Protein AF-A0A820RUA8-F1 (afdb_monomer_lite)

Radius of gyration: 14.36 Å; chains: 1; bounding box: 33×26×41 Å

Sequence (109 aa):
LLDTMVRQFQQPSSQNSFQSINGVLKTAHSLFERYRYEQKSDELWLEIKLVLEKFAPAFTELFKSLMAYYPQKESDIVEMKNIFDSLYVSIKIFYDLNAQELPEHFEDN

Foldseek 3Di:
DLLVLLVLLPDDCVVDPLVVNLVSLVVLLVVLVCLQPDDDDPVSVVVLVVCCVRHVVSLVVSLVVLVVCLVVCPVPPVSNVSSVSSNVSSVSSCCSSCNVHDDPSNVVD

Structure (mmCIF, N/CA/C/O backbone):
data_AF-A0A820RUA8-F1
#
_entry.id   AF-A0A820RUA8-F1
#
loop_
_atom_site.group_PDB
_atom_site.id
_atom_site.type_symbol
_atom_site.label_atom_id
_atom_site.label_alt_id
_atom_site.label_comp_id
_atom_site.label_asym_id
_atom_site.label_entity_id
_atom_site.label_seq_id
_atom_site.pdbx_PDB_ins_code
_atom_site.Cartn_x
_atom_site.Cartn_y
_atom_site.Cartn_z
_atom_site.occupancy
_atom_site.B_iso_or_equiv
_atom_site.auth_seq_id
_atom_site.auth_comp_id
_atom_site.auth_asym_id
_atom_site.auth_atom_id
_atom_site.pdbx_PDB_model_num
ATOM 1 N N . LEU A 1 1 ? -10.349 11.161 -1.822 1.00 86.50 1 LEU A N 1
ATOM 2 C CA . LEU A 1 1 ? -8.889 10.948 -1.956 1.00 86.50 1 LEU A CA 1
ATOM 3 C C . LEU A 1 1 ? -8.573 9.504 -2.343 1.00 86.50 1 LEU A C 1
ATOM 5 O O . LEU A 1 1 ? -7.950 9.327 -3.379 1.00 86.50 1 LEU A O 1
ATOM 9 N N . LEU A 1 2 ? -9.060 8.497 -1.602 1.00 91.00 2 LEU A N 1
ATOM 10 C CA . LEU A 1 2 ? -8.892 7.070 -1.946 1.00 91.00 2 LEU A CA 1
ATOM 11 C C . LEU A 1 2 ? -9.302 6.744 -3.390 1.00 91.00 2 LEU A C 1
ATOM 13 O O . LEU A 1 2 ? -8.498 6.197 -4.134 1.00 91.00 2 LEU A O 1
ATOM 17 N N . ASP A 1 3 ? -10.486 7.183 -3.828 1.00 92.19 3 ASP A N 1
ATOM 18 C CA . ASP A 1 3 ? -10.948 6.945 -5.206 1.00 92.19 3 ASP A CA 1
ATOM 19 C C . ASP A 1 3 ? -9.995 7.538 -6.259 1.00 92.19 3 ASP A C 1
ATOM 21 O O . ASP A 1 3 ? -9.813 6.976 -7.335 1.00 92.19 3 ASP A O 1
ATOM 25 N N . THR A 1 4 ? -9.352 8.670 -5.953 1.00 91.12 4 THR A N 1
ATOM 26 C CA . THR A 1 4 ? -8.343 9.282 -6.826 1.00 91.12 4 THR A CA 1
ATOM 27 C C . THR A 1 4 ? -7.082 8.424 -6.893 1.00 91.12 4 THR A C 1
ATOM 29 O O . THR A 1 4 ? -6.555 8.223 -7.983 1.00 91.12 4 THR A O 1
ATOM 32 N N . MET A 1 5 ? -6.619 7.896 -5.754 1.00 92.81 5 MET A N 1
ATOM 33 C CA . MET A 1 5 ? -5.455 7.003 -5.694 1.00 92.81 5 MET A CA 1
ATOM 34 C C . MET A 1 5 ? -5.707 5.722 -6.497 1.00 92.81 5 MET A C 1
ATOM 36 O O . MET A 1 5 ? -4.921 5.381 -7.376 1.00 92.81 5 MET A O 1
ATOM 40 N N . VAL A 1 6 ? -6.855 5.079 -6.264 1.00 92.88 6 VAL A N 1
ATOM 41 C CA . VAL A 1 6 ? -7.289 3.862 -6.968 1.00 92.88 6 VAL A CA 1
ATOM 42 C C . VAL A 1 6 ? -7.344 4.090 -8.475 1.00 92.88 6 VAL A C 1
ATOM 44 O O . VAL A 1 6 ? -6.773 3.316 -9.242 1.00 92.88 6 VAL A O 1
ATOM 47 N N . ARG A 1 7 ? -7.955 5.199 -8.911 1.00 91.19 7 ARG A N 1
ATOM 48 C CA . ARG A 1 7 ? -7.999 5.560 -10.333 1.00 91.19 7 ARG A CA 1
ATOM 49 C C . ARG A 1 7 ? -6.610 5.718 -10.934 1.00 91.19 7 ARG A C 1
ATOM 51 O O . ARG A 1 7 ? -6.435 5.345 -12.086 1.00 91.19 7 ARG A O 1
ATOM 58 N N . GLN A 1 8 ? -5.642 6.268 -10.199 1.00 88.88 8 GLN A N 1
ATOM 59 C CA . GLN A 1 8 ? -4.274 6.416 -10.701 1.00 88.88 8 GLN A CA 1
ATOM 60 C C . GLN A 1 8 ? -3.534 5.077 -10.797 1.00 88.88 8 GLN A C 1
ATOM 62 O O . GLN A 1 8 ? -2.763 4.892 -11.734 1.00 88.88 8 GLN A O 1
ATOM 67 N N . PHE A 1 9 ? -3.800 4.116 -9.914 1.00 88.69 9 PHE A N 1
ATOM 68 C CA . PHE A 1 9 ? -3.216 2.773 -10.026 1.00 88.69 9 PHE A CA 1
ATOM 69 C C . PHE A 1 9 ? -3.729 1.988 -11.235 1.00 88.69 9 PHE A C 1
ATOM 71 O O . PHE A 1 9 ? -3.004 1.167 -11.783 1.00 88.69 9 PHE A O 1
ATOM 78 N N . GLN A 1 10 ? -4.961 2.258 -11.666 1.00 85.31 10 GLN A N 1
ATOM 79 C CA . GLN A 1 10 ? -5.614 1.549 -12.769 1.00 85.31 10 GLN A CA 1
ATOM 80 C C . GLN A 1 10 ? -5.334 2.154 -14.155 1.00 85.31 10 GLN A C 1
ATOM 82 O O . GLN A 1 10 ? -5.747 1.579 -15.162 1.00 85.31 10 GLN A O 1
ATOM 87 N N . GLN A 1 11 ? -4.671 3.314 -14.240 1.00 81.38 11 GLN A N 1
ATOM 88 C CA . GLN A 1 11 ? -4.331 3.900 -15.540 1.00 81.38 11 GLN A CA 1
ATOM 89 C C . GLN A 1 11 ? -3.249 3.071 -16.251 1.00 81.38 11 GLN A C 1
ATOM 91 O O . GLN A 1 11 ? -2.314 2.602 -15.599 1.00 81.38 11 GLN A O 1
ATOM 96 N N . PRO A 1 12 ? -3.305 2.947 -17.589 1.00 66.62 12 PRO A N 1
ATOM 97 C CA . PRO A 1 12 ? -2.260 2.283 -18.360 1.00 66.62 12 PRO A CA 1
ATOM 98 C C . PRO A 1 12 ? -0.884 2.918 -18.123 1.00 66.62 12 PRO A C 1
ATOM 100 O O . PRO A 1 12 ? -0.759 4.141 -18.033 1.00 66.62 12 PRO A O 1
ATOM 103 N N . SER A 1 13 ? 0.172 2.104 -18.127 1.00 59.06 13 SER A N 1
ATOM 104 C CA . SER A 1 13 ? 1.570 2.550 -17.982 1.00 59.06 13 SER A CA 1
ATOM 105 C C . SER A 1 13 ? 2.025 3.536 -19.068 1.00 59.06 13 SER A C 1
ATOM 107 O O . SER A 1 13 ? 2.956 4.306 -18.855 1.00 59.06 13 SER A O 1
ATOM 109 N N . SER A 1 14 ? 1.339 3.589 -20.214 1.00 58.50 14 SER A N 1
ATOM 110 C CA . SER A 1 14 ? 1.551 4.618 -21.242 1.00 58.50 14 SER A CA 1
ATOM 111 C C . SER A 1 14 ? 1.050 6.013 -20.837 1.00 58.50 14 SER A C 1
ATOM 113 O O . SER A 1 14 ? 1.404 6.994 -21.485 1.00 58.50 14 SER A O 1
ATOM 115 N N . GLN A 1 15 ? 0.196 6.108 -19.815 1.00 57.78 15 GLN A N 1
ATOM 116 C CA . GLN A 1 15 ? -0.399 7.354 -19.318 1.00 57.78 15 GLN A CA 1
ATOM 117 C C . GLN A 1 15 ? 0.077 7.723 -17.905 1.00 57.78 15 GLN A C 1
ATOM 119 O O . GLN A 1 15 ? 0.011 8.895 -17.546 1.00 57.78 15 GLN A O 1
ATOM 124 N N . ASN A 1 16 ? 0.607 6.765 -17.134 1.00 60.75 16 ASN A N 1
ATOM 125 C CA . ASN A 1 16 ? 1.185 7.002 -15.812 1.00 60.75 16 ASN A CA 1
ATOM 126 C C . ASN A 1 16 ? 2.638 6.527 -15.735 1.00 60.75 16 ASN A C 1
ATOM 128 O O . ASN A 1 16 ? 2.924 5.337 -15.841 1.00 60.75 16 ASN A O 1
ATOM 132 N N . SER A 1 17 ? 3.556 7.461 -15.479 1.00 71.12 17 SER A N 1
ATOM 133 C CA . SER A 1 17 ? 4.940 7.122 -15.152 1.00 71.12 17 SER A CA 1
ATOM 134 C C . SER A 1 17 ? 5.028 6.515 -13.747 1.00 71.12 17 SER A C 1
ATOM 136 O O . SER A 1 17 ? 4.270 6.888 -12.844 1.00 71.12 17 SER A O 1
ATOM 138 N N . PHE A 1 18 ? 6.007 5.633 -13.515 1.00 72.56 18 PHE A N 1
ATOM 139 C CA . PHE A 1 18 ? 6.280 5.089 -12.174 1.00 72.56 18 PHE A CA 1
ATOM 140 C C . PHE A 1 18 ? 6.555 6.181 -11.139 1.00 72.56 18 PHE A C 1
ATOM 142 O O . PHE A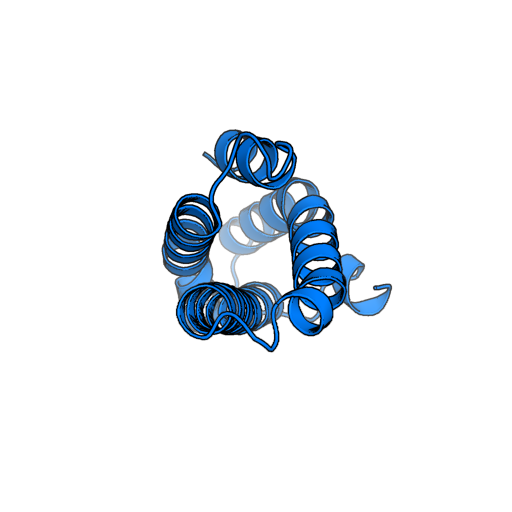 1 18 ? 6.269 6.008 -9.959 1.00 72.56 18 PHE A O 1
ATOM 149 N N . GLN A 1 19 ? 7.037 7.344 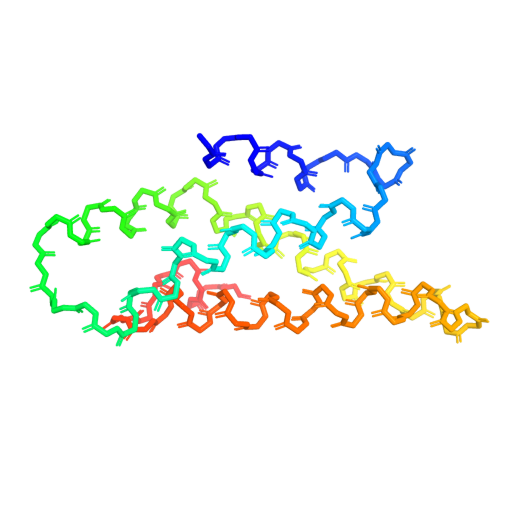-11.577 1.00 76.06 19 GLN A N 1
ATOM 150 C CA . GLN A 1 19 ? 7.218 8.505 -10.716 1.00 76.06 19 GLN A CA 1
ATOM 151 C C . GLN A 1 19 ? 5.885 9.030 -10.156 1.00 76.06 19 GLN A C 1
ATOM 153 O O . GLN A 1 19 ? 5.820 9.372 -8.974 1.00 76.06 19 GLN A O 1
ATOM 158 N N . SER A 1 20 ? 4.814 9.044 -10.960 1.00 83.81 20 SER A N 1
ATOM 159 C CA . SER A 1 20 ? 3.475 9.404 -10.476 1.00 83.81 20 SER A CA 1
ATOM 160 C C . SER A 1 20 ? 2.945 8.356 -9.502 1.00 83.81 20 SER A C 1
ATOM 162 O O . SER A 1 20 ? 2.461 8.711 -8.430 1.00 83.81 20 SER A O 1
ATOM 164 N N . ILE A 1 21 ? 3.091 7.069 -9.836 1.00 87.94 21 ILE A N 1
ATOM 165 C CA . ILE A 1 21 ? 2.658 5.960 -8.972 1.00 87.94 21 ILE A CA 1
ATOM 166 C C . ILE A 1 21 ? 3.351 6.044 -7.607 1.00 87.94 21 ILE A C 1
ATOM 168 O O . ILE A 1 21 ? 2.693 5.982 -6.571 1.00 87.94 21 ILE A O 1
ATOM 172 N N . ASN A 1 22 ? 4.665 6.264 -7.593 1.00 89.00 22 ASN A N 1
ATOM 173 C CA . ASN A 1 22 ? 5.439 6.422 -6.366 1.00 89.00 22 ASN A CA 1
ATOM 174 C C . ASN A 1 22 ? 4.959 7.630 -5.538 1.00 89.00 22 ASN A C 1
ATOM 176 O O . ASN A 1 22 ? 4.863 7.551 -4.314 1.00 89.00 22 ASN A O 1
ATOM 180 N N . GLY A 1 23 ? 4.585 8.735 -6.192 1.00 91.44 23 GLY A N 1
ATOM 181 C CA . GLY A 1 23 ? 3.952 9.877 -5.527 1.00 91.44 23 GLY A CA 1
ATOM 182 C C . GLY A 1 23 ? 2.672 9.487 -4.781 1.00 91.44 23 GLY A C 1
ATOM 183 O O . GLY A 1 23 ? 2.537 9.793 -3.597 1.00 91.44 23 GLY A O 1
ATOM 184 N N . VAL A 1 24 ? 1.779 8.744 -5.439 1.00 94.19 24 VAL A N 1
ATOM 185 C CA . VAL A 1 24 ? 0.532 8.247 -4.832 1.00 94.19 24 VAL A CA 1
ATOM 186 C C . VAL A 1 24 ? 0.808 7.307 -3.669 1.00 94.19 24 VAL A C 1
ATOM 188 O O . VAL A 1 24 ? 0.203 7.461 -2.610 1.00 94.19 24 VAL A O 1
ATOM 191 N N . LEU A 1 25 ? 1.733 6.360 -3.843 1.00 96.19 25 LEU A N 1
ATOM 192 C CA . LEU A 1 25 ? 2.122 5.417 -2.795 1.00 96.19 25 LEU A CA 1
ATOM 193 C C . LEU A 1 25 ? 2.656 6.157 -1.562 1.00 96.19 25 LEU A C 1
ATOM 195 O O . LEU A 1 25 ? 2.274 5.841 -0.439 1.00 96.19 25 LEU A O 1
ATOM 199 N N . LYS A 1 26 ? 3.475 7.199 -1.741 1.00 95.94 26 LYS A N 1
ATOM 200 C CA . LYS A 1 26 ? 3.957 8.022 -0.620 1.00 95.94 26 LYS A CA 1
ATOM 201 C C . LYS A 1 26 ? 2.820 8.741 0.101 1.00 95.94 26 LYS A C 1
ATOM 203 O O . LYS A 1 26 ? 2.822 8.778 1.328 1.00 95.94 26 LYS A O 1
ATOM 208 N N . THR A 1 27 ? 1.844 9.277 -0.634 1.00 96.81 27 THR A N 1
ATOM 209 C CA . THR A 1 27 ? 0.656 9.887 -0.019 1.00 96.81 27 THR A CA 1
ATOM 210 C C . THR A 1 27 ? -0.169 8.851 0.743 1.00 96.81 27 THR A C 1
ATOM 212 O O . THR A 1 27 ? -0.561 9.113 1.875 1.00 96.81 27 THR A O 1
ATOM 215 N N . ALA A 1 28 ? -0.397 7.667 0.169 1.00 97.62 28 ALA A N 1
ATOM 216 C CA . ALA A 1 28 ? -1.108 6.579 0.839 1.00 97.62 28 ALA A CA 1
ATOM 217 C C . ALA A 1 28 ? -0.400 6.171 2.141 1.00 97.62 28 ALA A C 1
ATOM 219 O O . ALA A 1 28 ? -1.013 6.181 3.203 1.00 97.62 28 ALA A O 1
ATOM 220 N N . HIS A 1 29 ? 0.912 5.935 2.083 1.00 98.25 29 HIS A N 1
ATOM 221 C CA . HIS A 1 29 ? 1.720 5.624 3.260 1.00 98.25 29 HIS A CA 1
ATOM 222 C C . HIS A 1 29 ? 1.602 6.697 4.354 1.00 98.25 29 HIS A C 1
ATOM 224 O O . HIS A 1 29 ? 1.364 6.361 5.507 1.00 98.25 29 HIS A O 1
ATOM 230 N N . SER A 1 30 ? 1.683 7.987 4.003 1.00 97.56 30 SER A N 1
ATOM 231 C CA . SER A 1 30 ? 1.559 9.071 4.994 1.00 97.56 30 SER A CA 1
ATOM 232 C C . SER A 1 30 ? 0.191 9.135 5.685 1.00 97.56 30 SER A C 1
ATOM 234 O O . SER A 1 30 ? 0.079 9.671 6.783 1.00 97.56 30 SER A O 1
ATOM 236 N N . LEU A 1 31 ? -0.860 8.601 5.052 1.00 96.94 31 LEU A N 1
ATOM 237 C CA . LEU A 1 31 ? -2.190 8.516 5.658 1.00 96.94 31 LEU A CA 1
ATOM 238 C C . LEU A 1 31 ? -2.313 7.302 6.579 1.00 96.94 31 LEU A C 1
ATOM 240 O O . LEU A 1 31 ? -2.953 7.395 7.625 1.00 96.94 31 LEU A O 1
ATOM 244 N N . PHE A 1 32 ? -1.722 6.174 6.183 1.00 98.19 32 PHE A N 1
ATOM 245 C CA . PHE A 1 32 ? -1.924 4.886 6.845 1.00 98.19 32 PHE A CA 1
ATOM 246 C C . PHE A 1 32 ? -0.883 4.596 7.932 1.00 98.19 32 PHE A C 1
ATOM 248 O O . PHE A 1 32 ? -1.161 3.827 8.846 1.00 98.19 32 PHE A O 1
ATOM 255 N N . GLU A 1 33 ? 0.293 5.234 7.917 1.00 98.00 33 GLU A N 1
ATOM 256 C CA . GLU A 1 33 ? 1.360 4.943 8.887 1.00 98.00 33 GLU A CA 1
ATOM 257 C C . GLU A 1 33 ? 0.955 5.177 10.348 1.00 98.00 33 GLU A C 1
ATOM 259 O O . GLU A 1 33 ? 1.466 4.509 11.253 1.00 98.00 33 GLU A O 1
ATOM 264 N N . ARG A 1 34 ? -0.012 6.074 10.590 1.00 97.69 34 ARG A N 1
ATOM 265 C CA . ARG A 1 34 ? -0.565 6.322 11.929 1.00 97.69 34 ARG A CA 1
ATOM 266 C C . ARG A 1 34 ? -1.260 5.097 12.521 1.00 97.69 34 ARG A C 1
ATOM 268 O O . ARG A 1 34 ? -1.241 4.935 13.740 1.00 97.69 34 ARG A O 1
ATOM 275 N N . TYR A 1 35 ? -1.779 4.193 11.682 1.00 98.06 35 TYR A N 1
ATOM 276 C CA . TYR A 1 35 ? -2.453 2.971 12.126 1.00 98.06 35 TYR A CA 1
ATOM 277 C C . TYR A 1 35 ? -1.541 2.086 12.976 1.00 98.06 35 TYR A C 1
ATOM 279 O O . TYR A 1 35 ? -2.037 1.285 13.751 1.00 98.06 35 TYR A O 1
ATOM 287 N N . ARG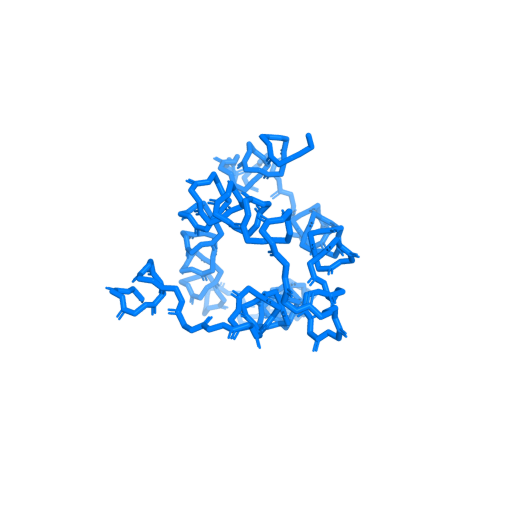 A 1 36 ? -0.215 2.241 12.896 1.00 97.19 36 ARG A N 1
ATOM 288 C CA . ARG A 1 36 ? 0.746 1.483 13.712 1.00 97.19 36 ARG A CA 1
ATOM 289 C C . ARG A 1 36 ? 0.760 1.869 15.187 1.00 97.19 36 ARG A C 1
ATOM 291 O O . ARG A 1 36 ? 1.180 1.073 16.021 1.00 97.19 36 ARG A O 1
ATOM 298 N N . TYR A 1 37 ? 0.393 3.108 15.491 1.00 96.56 37 TYR A N 1
ATOM 299 C CA . TYR A 1 37 ? 0.594 3.705 16.813 1.00 96.56 37 TYR A CA 1
ATOM 300 C C . TYR A 1 37 ? -0.716 4.156 17.452 1.00 96.56 37 TYR A C 1
ATOM 302 O O . TYR A 1 37 ? -0.769 4.393 18.658 1.00 96.56 37 TYR A O 1
ATOM 310 N N . GLU A 1 38 ? -1.765 4.289 16.647 1.00 97.06 38 GLU A N 1
ATOM 311 C CA . GLU A 1 38 ? -3.078 4.700 17.105 1.00 97.06 38 GLU A CA 1
ATOM 312 C C . GLU A 1 38 ? -3.753 3.588 17.913 1.00 97.06 38 GLU A C 1
ATOM 314 O O . GLU A 1 38 ? -3.708 2.404 17.563 1.00 97.06 38 GLU A O 1
ATOM 319 N N . GLN A 1 39 ? -4.353 3.969 19.042 1.00 96.38 39 GLN A N 1
ATOM 320 C CA . GLN A 1 39 ? -5.058 3.019 19.892 1.00 96.38 39 GLN A CA 1
ATOM 321 C C . GLN A 1 39 ? -6.326 2.525 19.196 1.00 96.38 39 GLN A C 1
ATOM 323 O O . GLN A 1 39 ? -7.027 3.292 18.538 1.00 96.38 39 GLN A O 1
ATOM 328 N N . LYS A 1 40 ? -6.635 1.239 19.389 1.00 95.69 40 LYS A N 1
ATOM 329 C CA . LYS A 1 40 ? -7.841 0.618 18.837 1.00 95.69 40 LYS A CA 1
ATOM 330 C C . LYS A 1 40 ? -9.089 1.384 19.280 1.00 95.69 40 LYS A C 1
ATOM 332 O O . LYS A 1 40 ? -9.321 1.564 20.474 1.00 95.69 40 LYS A O 1
ATOM 337 N N . SER A 1 41 ? -9.894 1.786 18.304 1.00 97.50 41 SER A N 1
ATOM 338 C CA . SER A 1 41 ? -11.183 2.450 18.479 1.00 97.50 41 SER A CA 1
ATOM 339 C C . SER A 1 41 ? -12.126 2.049 17.342 1.00 97.50 41 SER A C 1
ATOM 341 O O . SER A 1 41 ? -11.673 1.608 16.283 1.00 97.50 41 SER A O 1
ATOM 343 N N . ASP A 1 42 ? -13.433 2.210 17.546 1.00 97.56 42 ASP A N 1
ATOM 344 C CA . ASP A 1 42 ? -14.430 1.920 16.507 1.00 97.56 42 ASP A CA 1
ATOM 345 C C . ASP A 1 42 ? -14.264 2.832 15.281 1.00 97.56 42 ASP A C 1
ATOM 347 O O . ASP A 1 42 ? -14.465 2.398 14.148 1.00 97.56 42 ASP A O 1
ATOM 351 N N . GLU A 1 43 ? -13.849 4.084 15.498 1.00 97.56 43 GLU A N 1
ATOM 352 C CA . GLU A 1 43 ? -13.584 5.061 14.436 1.00 97.56 43 GLU A CA 1
ATOM 353 C C . GLU A 1 43 ? -12.400 4.634 13.560 1.00 97.56 43 GLU A C 1
ATOM 355 O O . GLU A 1 43 ? -12.532 4.579 12.335 1.00 97.56 43 GLU A O 1
ATOM 360 N N . LEU A 1 44 ? -11.277 4.242 14.178 1.00 97.19 44 LEU A N 1
ATOM 361 C CA . LEU A 1 44 ? -10.116 3.714 13.461 1.00 97.19 44 LEU A CA 1
ATOM 362 C C . LEU A 1 44 ? -10.491 2.453 12.672 1.00 97.19 44 LEU A C 1
ATOM 364 O O . LEU A 1 44 ? -10.105 2.298 11.514 1.00 97.19 44 LEU A O 1
ATOM 368 N N . TRP A 1 45 ? -11.285 1.569 13.279 1.00 96.25 45 TRP A N 1
ATOM 369 C CA . TRP A 1 45 ? -11.754 0.348 12.630 1.00 96.25 45 TRP A CA 1
ATOM 370 C C . TRP A 1 45 ? -12.638 0.607 11.410 1.00 96.25 45 TRP A C 1
ATOM 372 O O . TRP A 1 45 ? -12.471 -0.048 10.380 1.00 96.25 45 TRP A O 1
ATOM 382 N N . LEU A 1 46 ? -13.573 1.553 11.509 1.00 97.44 46 LEU A N 1
ATOM 383 C CA . LEU A 1 46 ? -14.431 1.962 10.396 1.00 97.44 46 LEU A CA 1
ATOM 384 C C . LEU A 1 46 ? -13.613 2.517 9.229 1.00 97.44 46 LEU A C 1
ATOM 386 O O . LEU A 1 46 ? -13.883 2.185 8.073 1.00 97.44 46 LEU A O 1
ATOM 390 N N . GLU A 1 47 ? -12.594 3.323 9.522 1.00 97.19 47 GLU A N 1
ATOM 391 C CA . GLU A 1 47 ? -11.702 3.851 8.496 1.00 97.19 47 GLU A CA 1
ATOM 392 C C . GLU A 1 47 ? -10.875 2.751 7.826 1.00 97.19 47 GLU A C 1
ATOM 394 O O . GLU A 1 47 ? -10.855 2.675 6.596 1.00 97.19 47 GLU A O 1
ATOM 399 N N . ILE A 1 48 ? -10.232 1.877 8.608 1.00 97.25 48 ILE A N 1
ATOM 400 C CA . ILE A 1 48 ? -9.427 0.773 8.069 1.00 97.25 48 ILE A CA 1
ATOM 401 C C . ILE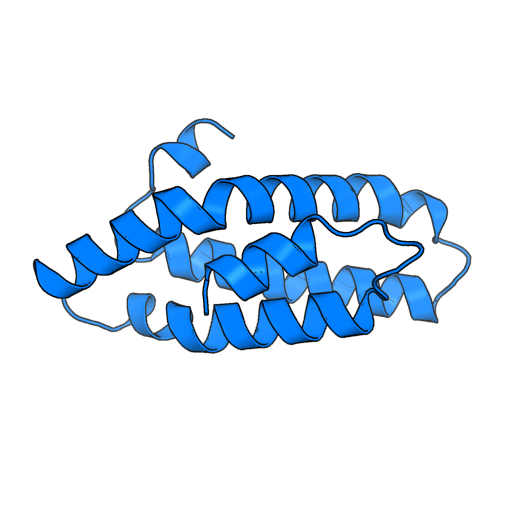 A 1 48 ? -10.290 -0.117 7.171 1.00 97.25 48 ILE A C 1
ATOM 403 O O . ILE A 1 48 ? -9.874 -0.433 6.059 1.00 97.25 48 ILE A O 1
ATOM 407 N N . LYS A 1 49 ? -11.521 -0.452 7.581 1.00 96.62 49 LYS A N 1
ATOM 408 C CA . LYS A 1 49 ? -12.457 -1.217 6.739 1.00 96.62 49 LYS A CA 1
ATOM 409 C C . LYS A 1 49 ? -12.750 -0.521 5.411 1.00 96.62 49 LYS A C 1
ATOM 411 O O . LYS A 1 49 ? -12.682 -1.164 4.367 1.00 96.62 49 LYS A O 1
ATOM 416 N N . LEU A 1 50 ? -13.013 0.787 5.432 1.00 97.19 50 LEU A N 1
ATOM 417 C CA . LEU A 1 50 ? -13.244 1.567 4.214 1.00 97.19 50 LEU A CA 1
ATOM 418 C C . LEU A 1 50 ? -12.017 1.569 3.288 1.00 97.19 50 LEU A C 1
ATOM 420 O O . LEU A 1 50 ? -12.158 1.489 2.065 1.00 97.19 50 LEU A O 1
ATOM 424 N N . VAL A 1 51 ? -10.814 1.680 3.857 1.00 97.81 51 VAL A N 1
ATOM 425 C CA . VAL A 1 51 ? -9.558 1.616 3.100 1.00 97.81 51 VAL A CA 1
ATOM 426 C C . VAL A 1 51 ? -9.374 0.228 2.497 1.00 97.81 51 VAL A C 1
ATOM 428 O O . VAL A 1 51 ? -9.105 0.129 1.304 1.00 97.81 51 VAL A O 1
ATOM 431 N N . LEU A 1 52 ? -9.565 -0.839 3.268 1.00 97.25 52 LEU A N 1
ATOM 432 C CA . LEU A 1 52 ? -9.435 -2.209 2.777 1.00 97.25 52 LEU A CA 1
ATOM 433 C C . LEU A 1 52 ? -10.414 -2.497 1.635 1.00 97.25 52 LEU A C 1
ATOM 435 O O . LEU A 1 52 ? -9.995 -2.999 0.599 1.00 97.25 52 LEU A O 1
ATOM 439 N N . GLU A 1 53 ? -11.678 -2.094 1.768 1.00 96.75 53 GLU A N 1
ATOM 440 C CA . GLU A 1 53 ? -12.704 -2.305 0.739 1.00 96.75 53 GLU A CA 1
ATOM 441 C C . GLU A 1 53 ? -12.372 -1.582 -0.578 1.00 96.75 53 GLU A C 1
ATOM 443 O O . GLU A 1 53 ? -12.549 -2.131 -1.666 1.00 96.75 53 GLU A O 1
ATOM 448 N N . LYS A 1 54 ? -11.884 -0.338 -0.501 1.00 96.19 54 LYS A N 1
ATOM 449 C CA . LYS A 1 54 ? -11.716 0.513 -1.691 1.00 96.19 54 LYS A CA 1
ATOM 450 C C . LYS A 1 54 ? -10.318 0.485 -2.291 1.00 96.19 54 LYS A C 1
ATOM 452 O O . LYS A 1 54 ? -10.174 0.601 -3.506 1.00 96.19 54 LYS A O 1
ATOM 457 N N . PHE A 1 55 ? -9.289 0.414 -1.455 1.00 97.00 55 PHE A N 1
ATOM 458 C CA . PHE A 1 55 ? -7.895 0.609 -1.851 1.00 97.00 55 PHE A CA 1
ATOM 459 C C . PHE A 1 55 ? -7.150 -0.713 -2.030 1.00 97.00 55 PHE A C 1
ATOM 461 O O . PHE A 1 55 ? -6.408 -0.846 -3.006 1.00 97.00 55 PHE A O 1
ATOM 468 N N . ALA A 1 56 ? -7.347 -1.684 -1.131 1.00 96.88 56 ALA A N 1
ATOM 469 C CA . ALA A 1 56 ? -6.538 -2.903 -1.109 1.00 96.88 56 ALA A CA 1
ATOM 470 C C . ALA A 1 56 ? -6.583 -3.705 -2.427 1.00 96.88 56 ALA A C 1
ATOM 472 O O . ALA A 1 56 ? -5.507 -4.085 -2.892 1.00 96.88 56 ALA A O 1
ATOM 473 N N . PRO A 1 57 ? -7.733 -3.873 -3.117 1.00 96.31 57 PRO A N 1
ATOM 474 C CA . PRO A 1 57 ? -7.765 -4.601 -4.387 1.00 96.31 57 PRO A CA 1
ATOM 475 C C . PRO A 1 57 ? -6.884 -3.965 -5.470 1.00 96.31 57 PRO A C 1
ATOM 477 O O . PRO A 1 57 ? -6.054 -4.633 -6.083 1.00 96.31 57 PRO A O 1
ATOM 480 N N . ALA A 1 58 ? -7.009 -2.651 -5.676 1.00 95.62 58 ALA A N 1
ATOM 481 C CA . ALA A 1 58 ? -6.219 -1.940 -6.681 1.00 95.62 58 ALA A CA 1
ATOM 482 C C . ALA A 1 58 ? -4.732 -1.869 -6.306 1.00 95.62 58 ALA A C 1
ATOM 484 O O . ALA A 1 58 ? -3.867 -1.926 -7.178 1.00 95.62 58 ALA A O 1
ATOM 485 N N . PHE A 1 59 ? -4.433 -1.763 -5.011 1.00 96.75 59 PHE A N 1
ATOM 486 C CA . PHE A 1 59 ? -3.069 -1.793 -4.500 1.00 96.75 59 PHE A CA 1
ATOM 487 C C . PHE A 1 59 ? -2.394 -3.155 -4.726 1.00 96.75 59 PHE A C 1
ATOM 489 O O . PHE A 1 59 ? -1.262 -3.198 -5.208 1.00 96.75 59 PHE A O 1
ATOM 496 N N . THR A 1 60 ? -3.092 -4.262 -4.460 1.00 96.50 60 THR A N 1
ATOM 497 C CA . THR A 1 60 ? -2.586 -5.619 -4.714 1.00 96.50 60 THR A CA 1
ATOM 498 C C . THR A 1 60 ? -2.309 -5.845 -6.202 1.00 96.50 60 THR A C 1
ATOM 500 O O . THR A 1 60 ? -1.245 -6.352 -6.559 1.00 96.50 60 THR A O 1
ATOM 503 N N . GLU A 1 61 ? -3.210 -5.419 -7.090 1.00 94.69 61 GLU A N 1
ATOM 504 C CA . GLU A 1 61 ? -3.000 -5.550 -8.540 1.00 94.69 61 GLU A CA 1
ATOM 505 C C . GLU A 1 61 ? -1.848 -4.677 -9.056 1.00 94.69 61 GLU A C 1
ATOM 507 O O . GLU A 1 61 ? -1.064 -5.112 -9.908 1.00 94.69 61 GLU A O 1
ATOM 512 N N . LEU A 1 62 ? -1.670 -3.477 -8.495 1.00 93.25 62 LEU A N 1
ATOM 513 C CA . LEU A 1 62 ? -0.493 -2.657 -8.771 1.00 93.25 62 LEU A CA 1
ATOM 514 C C . LEU A 1 62 ? 0.793 -3.375 -8.343 1.00 93.25 62 LEU A C 1
ATOM 516 O O . LEU A 1 62 ? 1.752 -3.419 -9.114 1.00 93.25 62 LEU A O 1
ATOM 520 N N . PHE A 1 63 ? 0.824 -3.946 -7.137 1.00 94.19 63 PHE A N 1
ATOM 521 C CA . PHE A 1 63 ? 1.997 -4.658 -6.631 1.00 94.19 63 PHE A CA 1
ATOM 522 C C . PHE A 1 63 ? 2.365 -5.848 -7.529 1.00 94.19 63 PHE A C 1
ATOM 524 O O . PHE A 1 63 ? 3.519 -5.973 -7.944 1.00 94.19 63 PHE A O 1
ATOM 531 N N . LYS A 1 64 ? 1.379 -6.669 -7.915 1.00 93.31 64 LYS A N 1
ATOM 532 C CA . LYS A 1 64 ? 1.566 -7.770 -8.877 1.00 93.31 64 LYS A CA 1
ATOM 533 C C . LYS A 1 64 ? 2.108 -7.262 -10.217 1.00 93.31 64 LYS A C 1
ATOM 535 O O . LYS A 1 64 ? 3.037 -7.851 -10.767 1.00 93.31 64 LYS A O 1
ATOM 540 N N . SER A 1 65 ? 1.584 -6.141 -10.714 1.00 90.38 65 SER A N 1
ATOM 541 C CA . SER A 1 65 ? 2.040 -5.525 -11.967 1.00 90.38 65 SER A CA 1
ATOM 542 C C . SER A 1 65 ? 3.492 -5.042 -11.887 1.00 90.38 65 SER A C 1
ATOM 544 O O . SER A 1 65 ? 4.268 -5.283 -12.811 1.00 90.38 65 SER A O 1
ATOM 546 N N . LEU A 1 66 ? 3.895 -4.417 -10.774 1.00 89.19 66 LEU A N 1
ATOM 547 C CA . LEU A 1 66 ? 5.285 -4.008 -10.531 1.00 89.19 66 LEU A CA 1
ATOM 548 C C . LEU A 1 66 ? 6.226 -5.221 -10.505 1.00 89.19 66 LEU A C 1
ATOM 550 O O . LEU A 1 66 ? 7.280 -5.198 -11.145 1.00 89.19 66 LEU A O 1
ATOM 554 N N . MET A 1 67 ? 5.817 -6.298 -9.827 1.00 91.25 67 MET A N 1
ATOM 555 C CA . MET A 1 67 ? 6.575 -7.550 -9.755 1.00 91.25 67 MET A CA 1
ATOM 556 C C . MET A 1 67 ? 6.695 -8.256 -11.116 1.00 91.25 67 MET A C 1
ATOM 558 O O . MET A 1 67 ? 7.733 -8.832 -11.421 1.00 91.25 67 MET A O 1
ATOM 562 N N . ALA A 1 68 ? 5.672 -8.186 -11.969 1.00 89.94 68 ALA A N 1
ATOM 563 C CA . ALA A 1 68 ? 5.729 -8.749 -13.320 1.00 89.94 68 ALA A CA 1
ATOM 564 C C . ALA A 1 68 ? 6.566 -7.899 -14.298 1.00 89.94 68 ALA A C 1
ATOM 566 O O . ALA A 1 68 ? 7.076 -8.410 -15.300 1.00 89.94 68 ALA A O 1
ATOM 567 N N . TYR A 1 69 ? 6.693 -6.596 -14.035 1.00 84.75 69 TYR A N 1
ATOM 568 C CA . TYR A 1 69 ? 7.359 -5.655 -14.931 1.00 84.75 69 TYR A CA 1
ATOM 569 C C . TYR A 1 69 ? 8.861 -5.509 -14.668 1.00 84.75 69 TYR A C 1
ATOM 571 O O . TYR A 1 69 ? 9.617 -5.328 -15.624 1.00 84.75 69 TYR A O 1
ATOM 579 N N . TYR A 1 70 ? 9.325 -5.627 -13.415 1.00 83.69 70 TYR A N 1
ATOM 580 C CA . TYR A 1 70 ? 10.744 -5.418 -13.083 1.00 83.69 70 TYR A CA 1
ATOM 581 C C . TYR A 1 70 ? 11.740 -6.260 -13.912 1.00 83.69 70 TYR A C 1
ATOM 583 O O . TYR A 1 70 ? 12.751 -5.685 -14.324 1.00 83.69 70 TYR A O 1
ATOM 591 N N . PRO A 1 71 ? 11.489 -7.551 -14.245 1.00 86.81 71 PRO A N 1
ATOM 592 C CA . PRO A 1 71 ? 12.454 -8.354 -15.005 1.00 86.81 71 PRO A CA 1
ATOM 593 C C . PRO A 1 71 ? 12.648 -7.833 -16.435 1.00 86.81 71 PRO A C 1
ATOM 595 O O . PRO A 1 71 ? 13.672 -8.055 -17.069 1.00 86.81 71 PRO A O 1
ATOM 598 N N . GLN A 1 72 ? 11.665 -7.099 -16.963 1.00 86.88 72 GLN A N 1
ATOM 599 C CA . GLN A 1 72 ? 11.701 -6.545 -18.318 1.00 86.88 72 GLN A CA 1
ATOM 600 C C . GLN A 1 72 ? 12.564 -5.280 -18.409 1.00 86.88 72 GLN A C 1
ATOM 602 O O . GLN A 1 72 ? 12.802 -4.771 -19.505 1.00 86.88 72 GLN A O 1
ATOM 607 N N . LYS A 1 73 ? 12.996 -4.739 -17.263 1.00 84.81 73 LYS A N 1
ATOM 608 C CA . LYS A 1 73 ? 13.720 -3.468 -17.150 1.00 84.81 73 LYS A CA 1
ATOM 609 C C . LYS A 1 73 ? 15.124 -3.612 -16.592 1.00 84.81 73 LYS A C 1
ATOM 611 O O . LYS A 1 73 ? 15.741 -2.600 -16.298 1.00 84.81 73 LYS A O 1
ATOM 616 N N . GLU A 1 74 ? 15.663 -4.826 -16.522 1.00 81.19 74 GLU A N 1
ATOM 617 C CA . GLU A 1 74 ? 16.993 -5.094 -15.954 1.00 81.19 74 GLU A CA 1
ATOM 618 C C . GLU A 1 74 ? 18.128 -4.254 -16.565 1.00 81.19 74 GLU A C 1
ATOM 620 O O . GLU A 1 74 ? 19.084 -3.899 -15.879 1.00 81.19 74 GLU A O 1
ATOM 625 N N . SER A 1 75 ? 18.024 -3.889 -17.846 1.00 88.38 75 SER A N 1
ATOM 626 C CA . SER A 1 75 ? 19.017 -3.050 -18.526 1.00 88.38 75 SER A CA 1
ATOM 627 C C . SER A 1 75 ? 18.834 -1.541 -18.306 1.00 88.38 75 SER A C 1
ATOM 629 O O . SER A 1 75 ? 19.695 -0.764 -18.713 1.00 88.38 75 SER A O 1
ATOM 631 N N . ASP A 1 76 ? 17.721 -1.107 -17.707 1.00 89.69 76 ASP A N 1
ATOM 632 C CA . ASP A 1 76 ? 17.398 0.296 -17.434 1.00 89.69 76 ASP A CA 1
ATOM 633 C C . ASP A 1 76 ? 17.493 0.579 -15.929 1.00 89.69 76 ASP A C 1
ATOM 635 O O . ASP A 1 76 ? 16.536 0.439 -15.168 1.00 89.69 76 ASP A O 1
ATOM 639 N N . ILE A 1 77 ? 18.685 0.994 -15.496 1.00 89.06 77 ILE A N 1
ATOM 640 C CA . ILE A 1 77 ? 19.007 1.243 -14.082 1.00 89.06 77 ILE A CA 1
ATOM 641 C C . ILE A 1 77 ? 18.083 2.305 -13.463 1.00 89.06 77 ILE A C 1
ATOM 643 O O . ILE A 1 77 ? 17.733 2.210 -12.283 1.00 89.06 77 ILE A O 1
ATOM 647 N N . VAL A 1 78 ? 17.698 3.327 -14.235 1.00 88.19 78 VAL A N 1
ATOM 648 C CA . VAL A 1 78 ? 16.844 4.416 -13.740 1.00 88.19 78 VAL A CA 1
ATOM 649 C C . VAL A 1 78 ? 15.442 3.884 -13.478 1.00 88.19 78 VAL A C 1
ATOM 651 O O . VAL A 1 78 ? 14.891 4.104 -12.398 1.00 88.19 78 VAL A O 1
ATOM 654 N N . GLU A 1 79 ? 14.892 3.137 -14.431 1.00 85.19 79 GLU A N 1
ATOM 655 C CA . GLU A 1 79 ? 13.561 2.563 -14.292 1.00 85.19 79 GLU A CA 1
ATOM 656 C C . GLU A 1 79 ? 13.511 1.481 -13.209 1.00 85.19 79 GLU A C 1
ATOM 658 O O . GLU A 1 79 ? 12.588 1.474 -12.392 1.0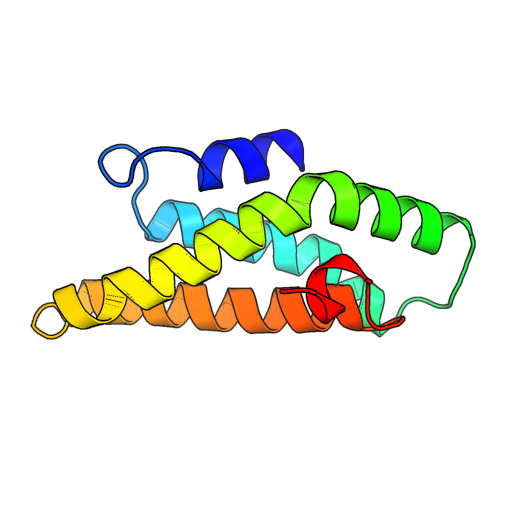0 85.19 79 GLU A O 1
ATOM 663 N N . MET A 1 80 ? 14.538 0.628 -13.114 1.00 88.19 80 MET A N 1
ATOM 664 C CA . MET A 1 80 ? 14.663 -0.325 -12.008 1.00 88.19 80 MET A CA 1
ATOM 665 C C . MET A 1 80 ? 14.596 0.384 -10.663 1.00 88.19 80 MET A C 1
ATOM 667 O O . MET A 1 80 ? 13.821 -0.020 -9.799 1.00 88.19 80 MET A O 1
ATOM 671 N N . LYS A 1 81 ? 15.367 1.461 -10.479 1.00 88.56 81 LYS A N 1
ATOM 672 C CA . LYS A 1 81 ? 15.354 2.212 -9.223 1.00 88.56 81 LYS A CA 1
ATOM 673 C C . LYS A 1 81 ? 13.953 2.733 -8.890 1.00 88.56 81 LYS A C 1
ATOM 675 O O . LYS A 1 81 ? 13.514 2.589 -7.753 1.00 88.56 81 LYS A O 1
ATOM 680 N N . ASN A 1 82 ? 13.225 3.264 -9.873 1.00 87.44 82 ASN A N 1
ATOM 681 C CA . ASN A 1 82 ? 11.851 3.736 -9.674 1.00 87.44 82 ASN A CA 1
ATOM 682 C C . ASN A 1 82 ? 10.891 2.606 -9.263 1.00 87.44 82 ASN A C 1
ATOM 684 O O . ASN A 1 82 ? 10.029 2.806 -8.399 1.00 87.44 82 ASN A O 1
ATOM 688 N N . ILE A 1 83 ? 11.037 1.423 -9.866 1.00 89.00 83 ILE A N 1
ATOM 689 C CA . ILE A 1 83 ? 10.243 0.237 -9.524 1.00 89.00 83 ILE A CA 1
ATOM 690 C C . ILE A 1 83 ? 10.564 -0.218 -8.098 1.00 89.00 83 ILE A C 1
ATOM 692 O O . ILE A 1 83 ? 9.643 -0.411 -7.307 1.00 89.00 83 ILE A O 1
ATOM 696 N N . PHE A 1 84 ? 11.845 -0.320 -7.732 1.00 90.62 84 PHE A N 1
ATOM 697 C CA . PHE A 1 84 ? 12.264 -0.696 -6.378 1.00 90.62 84 PHE A CA 1
ATOM 698 C C . PHE A 1 84 ? 11.795 0.301 -5.319 1.00 90.62 84 PHE A C 1
ATOM 700 O O . PHE A 1 84 ? 11.303 -0.120 -4.275 1.00 90.62 84 PHE A O 1
ATOM 707 N N . ASP A 1 85 ? 11.870 1.604 -5.594 1.00 91.94 85 ASP A N 1
ATOM 708 C CA . ASP A 1 85 ? 11.332 2.624 -4.693 1.00 91.94 85 ASP A CA 1
ATOM 709 C C . ASP A 1 85 ? 9.817 2.437 -4.498 1.00 91.94 85 ASP A C 1
ATOM 711 O O . ASP A 1 85 ? 9.314 2.535 -3.378 1.00 91.94 85 ASP A O 1
ATOM 715 N N . SER A 1 86 ? 9.087 2.112 -5.568 1.00 92.88 86 SER A N 1
ATOM 716 C CA . SER A 1 86 ? 7.643 1.850 -5.505 1.00 92.88 86 SER A CA 1
ATOM 717 C C . SER A 1 86 ? 7.325 0.575 -4.715 1.00 92.88 86 SER A C 1
ATOM 719 O O . SER A 1 86 ? 6.425 0.582 -3.872 1.00 92.88 86 SER A O 1
ATOM 721 N N . LEU A 1 87 ? 8.084 -0.505 -4.922 1.00 94.00 87 LEU A N 1
ATOM 722 C CA . LEU A 1 87 ? 7.958 -1.751 -4.158 1.00 94.00 87 LEU A CA 1
ATOM 723 C C . LEU A 1 87 ? 8.261 -1.527 -2.673 1.00 94.00 87 LEU A C 1
ATOM 725 O O . LEU A 1 87 ? 7.512 -1.990 -1.816 1.00 94.00 87 LEU A O 1
ATOM 729 N N . TYR A 1 88 ? 9.305 -0.761 -2.357 1.00 95.69 88 TYR A N 1
ATOM 730 C CA . TYR A 1 88 ? 9.665 -0.435 -0.980 1.00 95.69 88 TYR A CA 1
ATOM 731 C C . TYR A 1 88 ? 8.543 0.320 -0.260 1.00 95.69 88 TYR A C 1
ATOM 733 O O . TYR A 1 88 ? 8.154 -0.056 0.846 1.00 95.69 88 TYR A O 1
ATOM 741 N N . VAL A 1 89 ? 7.972 1.353 -0.888 1.00 97.06 89 VAL A N 1
ATOM 742 C CA . VAL A 1 89 ? 6.833 2.076 -0.299 1.00 97.06 89 VAL A CA 1
ATOM 743 C C . VAL A 1 89 ? 5.603 1.169 -0.195 1.00 97.06 89 VAL A C 1
ATOM 745 O O . VAL A 1 89 ? 4.897 1.227 0.808 1.00 97.06 89 VAL A O 1
ATOM 748 N N . SER A 1 90 ? 5.381 0.279 -1.165 1.00 96.88 90 SER A N 1
ATOM 749 C CA . SER A 1 90 ? 4.290 -0.703 -1.113 1.00 96.88 90 SER A CA 1
ATOM 750 C C . SER A 1 90 ? 4.415 -1.635 0.095 1.00 96.88 90 SER A C 1
ATOM 752 O O . SER A 1 90 ? 3.440 -1.844 0.805 1.00 96.88 90 SER A O 1
ATOM 754 N N . ILE A 1 91 ? 5.617 -2.121 0.412 1.00 97.69 91 ILE A N 1
ATOM 755 C CA . ILE A 1 91 ? 5.848 -2.944 1.612 1.00 97.69 91 ILE A CA 1
ATOM 756 C C . ILE A 1 91 ? 5.514 -2.161 2.891 1.00 97.69 91 ILE A C 1
ATOM 758 O O . ILE A 1 91 ? 4.925 -2.712 3.820 1.00 97.69 91 ILE A O 1
ATOM 762 N N . LYS A 1 92 ? 5.840 -0.862 2.944 1.00 98.38 92 LYS A N 1
ATOM 763 C CA . LYS A 1 92 ? 5.480 -0.014 4.091 1.00 98.38 92 LYS A CA 1
ATOM 764 C C . LYS A 1 92 ? 3.965 0.125 4.239 1.00 98.38 92 LYS A C 1
ATOM 766 O O . LYS A 1 92 ? 3.484 -0.007 5.357 1.00 98.38 92 LYS A O 1
ATOM 771 N N . ILE A 1 93 ? 3.246 0.335 3.134 1.00 98.44 93 ILE A N 1
ATOM 772 C CA . ILE A 1 93 ? 1.775 0.394 3.111 1.00 98.44 93 ILE A CA 1
ATOM 773 C C . ILE A 1 93 ? 1.175 -0.938 3.552 1.00 98.44 93 ILE A C 1
ATOM 775 O O . ILE A 1 93 ? 0.261 -0.956 4.366 1.00 98.44 93 ILE A O 1
ATOM 779 N N . PHE A 1 94 ? 1.702 -2.057 3.055 1.00 98.25 94 PHE A N 1
ATOM 780 C CA . PHE A 1 94 ? 1.258 -3.377 3.484 1.00 98.25 94 PHE A CA 1
ATOM 781 C C . PHE A 1 94 ? 1.397 -3.527 5.003 1.00 98.25 94 PHE A C 1
ATOM 783 O O . PHE A 1 94 ? 0.442 -3.908 5.671 1.00 98.25 94 PHE A O 1
ATOM 790 N N . TYR A 1 95 ? 2.538 -3.136 5.572 1.00 98.06 95 TYR A N 1
ATOM 791 C CA . TYR A 1 95 ? 2.719 -3.133 7.022 1.00 98.06 95 TYR A CA 1
ATOM 792 C C . TYR A 1 95 ? 1.755 -2.175 7.747 1.00 98.06 95 TYR A C 1
ATOM 794 O O . TYR A 1 95 ? 1.229 -2.540 8.792 1.00 98.06 95 TYR A O 1
ATOM 802 N N . ASP A 1 96 ? 1.471 -0.990 7.192 1.00 98.44 96 ASP A N 1
ATOM 803 C CA . ASP A 1 96 ? 0.493 -0.042 7.755 1.00 98.44 96 ASP A CA 1
ATOM 804 C C . ASP A 1 96 ? -0.903 -0.660 7.870 1.00 98.44 96 ASP A C 1
ATOM 806 O O . ASP A 1 96 ? -1.537 -0.587 8.921 1.00 98.44 96 ASP A O 1
ATOM 810 N N . LEU A 1 97 ? -1.368 -1.291 6.789 1.00 98.06 97 LEU A N 1
ATOM 811 C CA . LEU A 1 97 ? -2.710 -1.866 6.697 1.00 98.06 97 LEU A CA 1
ATOM 812 C C . LEU A 1 97 ? -2.879 -3.135 7.544 1.00 98.06 97 LEU A C 1
ATOM 814 O O . LEU A 1 97 ? -4.004 -3.488 7.879 1.00 98.06 97 LEU A O 1
ATOM 818 N N . ASN A 1 98 ? -1.774 -3.787 7.909 1.00 97.62 98 ASN A N 1
ATOM 819 C CA . ASN A 1 98 ? -1.746 -4.986 8.751 1.00 97.62 98 ASN A CA 1
ATOM 820 C C . ASN A 1 98 ? -1.370 -4.690 10.215 1.00 97.62 98 ASN A C 1
ATOM 822 O O . ASN A 1 98 ? -1.201 -5.610 11.014 1.00 97.62 98 ASN A O 1
ATOM 826 N N . ALA A 1 99 ? -1.189 -3.418 10.589 1.00 96.94 99 ALA A N 1
ATOM 827 C CA . ALA A 1 99 ? -0.620 -3.074 11.889 1.00 96.94 99 ALA A CA 1
ATOM 828 C C . ALA A 1 99 ? -1.553 -3.371 13.078 1.00 96.94 99 ALA A C 1
ATOM 830 O O . ALA A 1 99 ? -1.080 -3.615 14.187 1.00 96.94 99 ALA A O 1
ATOM 831 N N . GLN A 1 100 ? -2.871 -3.336 12.859 1.00 95.50 100 GLN A N 1
ATOM 832 C CA . GLN A 1 100 ? -3.877 -3.569 13.903 1.00 95.50 100 GLN A CA 1
ATOM 833 C C . GLN A 1 100 ? -4.283 -5.043 14.006 1.00 95.50 100 GLN A C 1
ATOM 835 O O . GLN A 1 100 ? -4.402 -5.574 15.119 1.00 95.50 100 GLN A O 1
ATOM 840 N N . GLU A 1 101 ? -4.507 -5.678 12.854 1.00 94.69 101 GLU A N 1
ATOM 841 C CA . GLU A 1 101 ? -4.720 -7.114 12.657 1.00 94.69 101 GLU A CA 1
ATOM 842 C C . GLU A 1 101 ? -4.464 -7.473 11.182 1.00 94.69 101 GLU A C 1
ATOM 844 O O . GLU A 1 101 ? -4.341 -6.565 10.358 1.00 94.69 101 GLU A O 1
ATOM 849 N N . LEU A 1 102 ? -4.381 -8.770 10.864 1.00 95.75 102 LEU A N 1
ATOM 850 C CA . LEU A 1 102 ? -4.290 -9.265 9.487 1.00 95.75 102 LEU A CA 1
ATOM 851 C C . LEU A 1 102 ? -5.678 -9.191 8.819 1.00 95.75 102 LEU A C 1
ATOM 853 O O . LEU A 1 102 ? -6.584 -9.892 9.268 1.00 95.75 102 LEU A O 1
ATOM 857 N N . PRO A 1 103 ? -5.875 -8.370 7.772 1.00 95.88 103 PRO A N 1
ATOM 858 C CA . PRO A 1 103 ? -7.135 -8.300 7.040 1.00 95.88 103 PRO A CA 1
ATOM 859 C C . PRO A 1 103 ? -7.347 -9.499 6.110 1.00 95.88 103 PRO A C 1
ATOM 861 O O . PRO A 1 103 ? -6.419 -9.891 5.407 1.00 95.88 103 PRO A O 1
ATOM 864 N N . GLU A 1 104 ? -8.592 -9.973 5.998 1.00 95.19 104 GLU A N 1
ATOM 865 C CA . GLU A 1 104 ? -9.009 -11.099 5.132 1.00 95.19 104 GLU A CA 1
ATOM 866 C C . GLU A 1 104 ? -8.493 -10.967 3.688 1.00 95.19 104 GLU A C 1
ATOM 868 O O . GLU A 1 104 ? -7.905 -11.895 3.146 1.00 95.19 104 GLU A O 1
ATOM 873 N N . HIS A 1 105 ? -8.588 -9.768 3.094 1.00 96.00 105 HIS A N 1
ATOM 874 C CA . HIS A 1 105 ? -8.080 -9.509 1.737 1.00 96.00 105 HIS A CA 1
ATOM 875 C C . HIS A 1 105 ? -6.609 -9.914 1.553 1.00 96.00 105 HIS A C 1
ATOM 877 O O . HIS A 1 105 ? -6.250 -10.423 0.494 1.00 96.00 105 HIS A O 1
ATOM 883 N N . PHE A 1 106 ? -5.761 -9.671 2.556 1.00 95.62 106 PHE A N 1
ATOM 884 C CA . PHE A 1 106 ? -4.334 -10.010 2.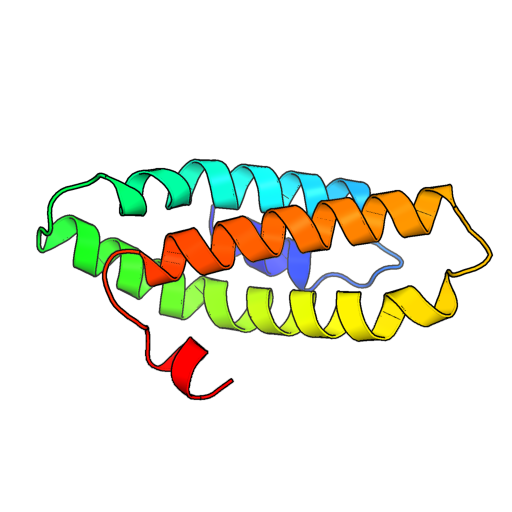519 1.00 95.62 106 PHE A CA 1
ATOM 885 C C . PHE A 1 106 ? -4.029 -11.415 3.049 1.00 95.62 106 PHE A C 1
ATOM 887 O O . PHE A 1 106 ? -2.927 -11.908 2.838 1.00 95.62 106 PHE A O 1
ATOM 894 N N . GLU A 1 107 ? -4.966 -12.054 3.748 1.00 94.62 107 GLU A N 1
ATOM 895 C CA . GLU A 1 107 ? -4.869 -13.479 4.071 1.00 94.62 107 GLU A CA 1
ATOM 896 C C . GLU A 1 107 ? -5.105 -14.336 2.813 1.00 94.62 107 GLU A C 1
ATOM 898 O O . GLU A 1 107 ? -4.405 -15.325 2.597 1.00 94.62 107 GLU A O 1
ATOM 903 N N . ASP A 1 108 ? -6.023 -13.901 1.944 1.00 94.25 108 ASP A N 1
ATOM 904 C CA . ASP A 1 108 ? -6.437 -14.622 0.734 1.00 94.25 108 ASP A CA 1
ATOM 905 C C . ASP A 1 108 ? -5.559 -14.374 -0.514 1.00 94.25 108 ASP A C 1
ATOM 907 O O . ASP A 1 108 ? -5.695 -15.101 -1.506 1.00 94.25 108 ASP A O 1
ATOM 911 N N . ASN A 1 109 ? -4.691 -13.349 -0.520 1.00 89.12 109 ASN A N 1
ATOM 912 C CA . ASN A 1 109 ? -3.952 -12.878 -1.713 1.00 89.12 109 ASN A CA 1
ATOM 913 C C . ASN A 1 109 ? -2.471 -12.600 -1.461 1.00 89.12 109 ASN A C 1
ATOM 915 O O . ASN A 1 109 ? -1.680 -12.877 -2.396 1.00 89.12 109 ASN A O 1
#

InterPro domains:
  IPR011989 Armadillo-like helical [G3DSA:1.25.10.10] (1-109)
  IPR013713 Exportin-2, central domain [PF08506] (31-109)
  IPR016024 Armadillo-type fold [SSF48371] (3-108)

pLDDT: mean 91.46, std 8.72, range [57.78, 98.44]

Secondary structure (DSSP, 8-state):
-HHHHHHHHTS-TTT--HHHHHHHHHHHHHHHGGGGTSPP-HHHHHHHHHHHHHTHHHHHHHHHHHHHHGGGGTT-HHHHHHHHHHHHHHHHHHHHHTSSS--HHHH--

Organism: NCBI:txid433720